Protein AF-A0A958T5I8-F1 (afdb_monomer)

Nearest PDB structures (foldseek):
  1izj-assembly1_A  TM=7.918E-01  e=4.107E-03  Thermoactinomyces vulgaris
  1izk-assembly1_A  TM=7.594E-01  e=2.089E-03  Thermoactinomyces vulgaris
  1uh3-assembly1_A  TM=7.529E-01  e=2.474E-03  Thermoactinomyces vulgaris
  5z0t-assembly2_B  TM=7.557E-01  e=2.769E-03  Thermoactinomyces vulgaris
  6sao-assembly1_A  TM=6.340E-01  e=1.418E-02  Thamnidium elegans

pLDDT: mean 95.4, 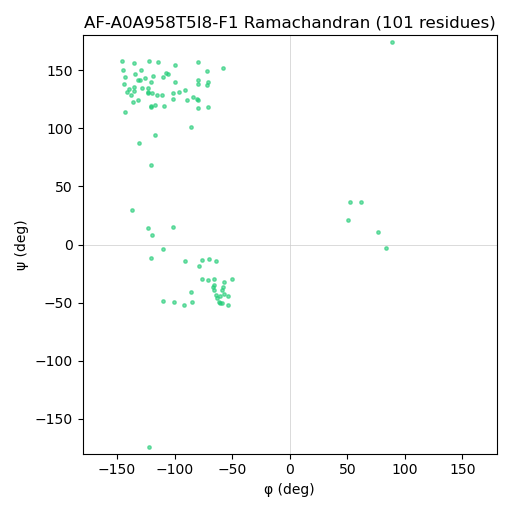std 3.74, range [71.94, 98.5]

Sequence (103 aa):
ILDYWQKLGSFRKKHPAVGAGVHQMILNEPYVFSRSYKTENYSDTVVIGLPNQTGIEIKLDVSDIFGKEALLHDAFSNSDYEVKEGRVTIITNHSIFLLERIN

Secondary structure (DSSP, 8-state):
-HHHHHHHHHHHHH-HHHHHSEEEEEETTTEEEEEEEE-SS-EEEEEEEE--SSSEEEEEE-HHHH-TT-EEEETTTTEEEE-BTTEEEEEESSS-EEEEE--

Foldseek 3Di:
DVLQVVLVVVLCVVAVQVPPFDWDWFDVAQTKIKGWDDDPPDIFIKIKTQNQAAFDKDKGQCCVGARQFWWKAFSRVRDIWTRHRRMTIDHGRDRMTIIGTDD

Solvent-accessible surface area (backbone atoms only — not comparable to full-atom values): 5741 Å² total; per-residue (Å²): 112,68,66,60,53,50,43,55,50,51,50,50,71,74,32,60,12,75,80,76,24,53,80,43,82,75,40,80,83,55,35,25,31,38,23,41,29,76,59,98,90,46,75,38,62,38,39,41,34,49,54,73,48,65,70,50,80,46,79,43,85,37,37,95,77,63,35,41,72,32,44,33,34,23,68,66,80,74,47,76,42,64,26,56,90,14,31,36,75,46,72,40,81,42,54,53,45,40,36,36,72,61,130

Structure (mmCIF, N/CA/C/O backbone):
data_AF-A0A958T5I8-F1
#
_entry.id   AF-A0A958T5I8-F1
#
loop_
_atom_site.group_PDB
_atom_site.id
_atom_site.type_symbol
_atom_site.label_atom_id
_atom_site.label_alt_id
_atom_site.label_comp_id
_atom_site.label_asym_id
_atom_site.label_entity_id
_atom_site.label_seq_id
_atom_site.pdbx_PDB_ins_code
_atom_site.Cartn_x
_atom_site.Cartn_y
_atom_site.Cartn_z
_atom_site.occupancy
_atom_site.B_iso_or_equiv
_atom_site.auth_seq_id
_atom_site.auth_comp_id
_atom_site.auth_asym_id
_atom_site.auth_atom_id
_atom_site.pdbx_PDB_model_num
ATOM 1 N N . ILE A 1 1 ? 9.655 -18.896 -3.892 1.00 86.19 1 ILE A N 1
ATOM 2 C CA . ILE A 1 1 ? 8.225 -19.302 -3.839 1.00 86.19 1 ILE A CA 1
ATOM 3 C C . ILE A 1 1 ? 7.685 -19.257 -2.409 1.00 86.19 1 ILE A C 1
ATOM 5 O O . ILE A 1 1 ? 6.725 -18.537 -2.197 1.00 86.19 1 ILE A O 1
ATOM 9 N N . LEU A 1 2 ? 8.278 -19.952 -1.425 1.00 95.12 2 LEU A N 1
ATOM 10 C CA . LEU A 1 2 ? 7.778 -19.926 -0.036 1.00 95.12 2 LEU A CA 1
ATOM 11 C C . LEU A 1 2 ? 7.746 -18.511 0.577 1.00 95.12 2 LEU A C 1
ATOM 13 O O . LEU A 1 2 ? 6.698 -18.095 1.057 1.00 95.12 2 LEU A O 1
ATOM 17 N N . ASP A 1 3 ? 8.855 -17.771 0.486 1.00 93.94 3 ASP A N 1
ATOM 18 C CA . ASP A 1 3 ? 8.969 -16.389 0.990 1.00 93.94 3 ASP A CA 1
ATOM 19 C C . ASP A 1 3 ? 7.859 -15.471 0.446 1.00 93.94 3 ASP A C 1
ATOM 21 O O . ASP A 1 3 ? 7.178 -14.779 1.197 1.00 93.94 3 ASP A O 1
ATOM 25 N N . TYR A 1 4 ? 7.591 -15.568 -0.859 1.00 95.12 4 TYR A N 1
ATOM 26 C CA . TYR A 1 4 ? 6.529 -14.819 -1.530 1.00 95.12 4 TYR A CA 1
ATOM 27 C C . TYR A 1 4 ? 5.168 -15.020 -0.844 1.00 95.12 4 TYR A C 1
ATOM 29 O O . TYR A 1 4 ? 4.497 -14.059 -0.469 1.00 95.12 4 TYR A O 1
ATOM 37 N N . TRP A 1 5 ? 4.772 -16.277 -0.626 1.00 95.94 5 TRP A N 1
ATOM 38 C CA . TRP A 1 5 ? 3.495 -16.600 0.012 1.00 95.94 5 TRP A CA 1
ATOM 39 C C . TRP A 1 5 ? 3.471 -16.265 1.505 1.00 95.94 5 TRP A C 1
ATOM 41 O O . TRP A 1 5 ? 2.418 -15.901 2.027 1.00 95.94 5 TRP A O 1
ATOM 51 N N . GLN A 1 6 ? 4.613 -16.340 2.192 1.00 97.12 6 GLN A N 1
ATOM 52 C CA . GLN A 1 6 ? 4.727 -15.932 3.593 1.00 97.12 6 GLN A CA 1
ATOM 53 C C . GLN A 1 6 ? 4.515 -14.426 3.772 1.00 97.12 6 GLN A C 1
ATOM 55 O O . GLN A 1 6 ? 3.815 -14.031 4.709 1.00 97.12 6 GLN A O 1
ATOM 60 N N . LYS A 1 7 ? 5.031 -13.594 2.859 1.00 97.00 7 LYS A N 1
ATOM 61 C CA . LYS A 1 7 ? 4.775 -12.145 2.850 1.00 97.00 7 LYS A CA 1
ATOM 62 C C . LYS A 1 7 ? 3.288 -11.842 2.664 1.00 97.00 7 LYS A C 1
ATOM 64 O O . LYS A 1 7 ? 2.699 -11.145 3.488 1.00 97.00 7 LYS A O 1
ATOM 69 N N . LEU A 1 8 ? 2.648 -12.453 1.661 1.00 97.12 8 LEU A N 1
ATOM 70 C CA . LEU A 1 8 ? 1.206 -12.286 1.418 1.00 97.12 8 LEU A CA 1
ATOM 71 C C . LEU A 1 8 ? 0.350 -12.757 2.600 1.00 97.12 8 LEU A C 1
ATOM 73 O O . LEU A 1 8 ? -0.600 -12.081 2.998 1.00 97.12 8 LEU A O 1
ATOM 77 N N . GLY A 1 9 ? 0.684 -13.915 3.173 1.00 97.31 9 GLY A N 1
ATOM 78 C CA . GLY A 1 9 ? -0.019 -14.470 4.326 1.00 97.31 9 GLY A CA 1
ATOM 79 C C . GLY A 1 9 ? 0.106 -13.588 5.567 1.00 97.31 9 GLY A C 1
ATOM 80 O O . GLY A 1 9 ? -0.893 -13.344 6.243 1.00 97.31 9 GLY A O 1
ATOM 81 N N . SER A 1 10 ? 1.309 -13.072 5.834 1.00 97.56 10 SER A N 1
ATOM 82 C CA . SER A 1 10 ? 1.573 -12.153 6.948 1.00 97.56 10 SER A CA 1
ATOM 83 C C . SER A 1 10 ? 0.801 -10.846 6.793 1.00 97.56 10 SER A C 1
ATOM 85 O O . SER A 1 10 ? 0.122 -10.430 7.732 1.00 97.56 10 SER A O 1
ATOM 87 N N . PHE A 1 11 ? 0.815 -10.256 5.594 1.00 98.19 11 PHE A N 1
ATOM 88 C CA . PHE A 1 11 ? 0.057 -9.042 5.295 1.00 98.19 11 PHE A CA 1
ATOM 89 C C . PHE A 1 11 ? -1.451 -9.259 5.483 1.00 98.19 11 PHE A C 1
ATOM 91 O O . PHE A 1 11 ? -2.100 -8.551 6.249 1.00 98.19 11 PHE A O 1
ATOM 98 N N . ARG A 1 12 ? -2.018 -10.319 4.891 1.00 97.56 12 ARG A N 1
ATOM 99 C CA . ARG A 1 12 ? -3.441 -10.660 5.063 1.00 97.56 12 ARG A CA 1
ATOM 100 C C . ARG A 1 12 ? -3.822 -10.886 6.530 1.00 97.56 12 ARG A C 1
ATOM 102 O O . ARG A 1 12 ? -4.931 -10.544 6.925 1.00 97.56 12 ARG A O 1
ATOM 109 N N . LYS A 1 13 ? -2.939 -11.488 7.334 1.00 97.50 13 LYS A N 1
ATOM 110 C CA . LYS A 1 13 ? -3.184 -11.712 8.768 1.00 97.50 13 LYS A CA 1
ATOM 111 C C . LYS A 1 13 ? -3.242 -10.393 9.549 1.00 97.50 13 LYS A C 1
ATOM 113 O O . LYS A 1 13 ? -4.025 -10.301 10.489 1.00 97.50 13 LYS A O 1
ATOM 118 N N . LYS A 1 14 ? -2.419 -9.407 9.178 1.00 97.00 14 LYS A N 1
ATOM 119 C CA . LYS A 1 14 ? -2.367 -8.080 9.811 1.00 97.00 14 LYS A CA 1
ATOM 120 C C . LYS A 1 14 ? -3.540 -7.181 9.398 1.00 97.00 14 LYS A C 1
ATOM 122 O O . LYS A 1 14 ? -3.970 -6.371 10.212 1.00 97.00 14 LYS A O 1
ATOM 127 N N . HIS A 1 15 ? -4.072 -7.374 8.188 1.00 97.81 15 HIS A N 1
ATOM 128 C CA . HIS A 1 15 ? -5.085 -6.501 7.586 1.00 97.81 15 HIS A CA 1
ATOM 129 C C . HIS A 1 15 ? -6.423 -7.205 7.312 1.00 97.81 15 HIS A C 1
ATOM 131 O O . HIS A 1 15 ? -6.619 -7.783 6.231 1.00 97.81 15 HIS A O 1
ATOM 137 N N . PRO A 1 16 ? -7.396 -7.131 8.241 1.00 96.94 16 PRO A N 1
ATOM 138 C CA . PRO A 1 16 ? -8.777 -7.547 8.010 1.00 96.94 16 PRO A CA 1
ATOM 139 C C . PRO A 1 16 ? -9.403 -6.967 6.736 1.00 96.94 16 PRO A C 1
ATOM 141 O O . PRO A 1 16 ? -10.231 -7.644 6.119 1.00 96.94 16 PRO A O 1
ATOM 144 N N . ALA A 1 17 ? -8.988 -5.774 6.287 1.00 97.81 17 ALA A N 1
ATOM 145 C CA . ALA A 1 17 ? -9.482 -5.155 5.059 1.00 97.81 17 ALA A CA 1
ATOM 146 C C . ALA A 1 17 ? -9.288 -6.035 3.818 1.00 97.81 17 ALA A C 1
ATOM 148 O O . ALA A 1 17 ? -10.140 -6.059 2.930 1.00 97.81 17 ALA A O 1
ATOM 149 N N . VAL A 1 18 ? -8.230 -6.846 3.776 1.00 97.50 18 VAL A N 1
ATOM 150 C CA . VAL A 1 18 ? -7.974 -7.765 2.656 1.00 97.50 18 VAL A CA 1
ATOM 151 C C . VAL A 1 18 ? -9.049 -8.858 2.560 1.00 97.50 18 VAL A C 1
ATOM 153 O O . VAL A 1 18 ? -9.409 -9.283 1.460 1.00 97.50 18 VAL A O 1
ATOM 156 N N . GLY A 1 19 ? -9.578 -9.317 3.696 1.00 94.94 19 GLY A N 1
ATOM 157 C CA . GLY A 1 19 ? -10.595 -10.370 3.754 1.00 94.94 19 GLY A CA 1
ATOM 158 C C . GLY A 1 19 ? -12.025 -9.835 3.741 1.00 94.94 19 GLY A C 1
ATOM 159 O O . GLY A 1 19 ? -12.827 -10.261 2.916 1.00 94.94 19 GLY A O 1
ATOM 160 N N . ALA A 1 20 ? -12.326 -8.900 4.641 1.00 94.94 20 ALA A N 1
ATOM 161 C CA . ALA A 1 20 ? -13.677 -8.409 4.921 1.00 94.94 20 ALA A CA 1
ATOM 162 C C . ALA A 1 20 ? -13.918 -6.961 4.461 1.00 94.94 20 ALA A C 1
ATOM 164 O O . ALA A 1 20 ? -15.026 -6.451 4.598 1.00 94.94 20 ALA A O 1
ATOM 165 N N . GLY A 1 21 ? -12.891 -6.281 3.945 1.00 96.62 21 GLY A N 1
ATOM 166 C CA . GLY A 1 21 ? -12.996 -4.890 3.519 1.00 96.62 21 GLY A CA 1
ATOM 167 C C . GLY A 1 21 ? -13.632 -4.717 2.146 1.00 96.62 21 GLY A C 1
ATOM 168 O O . GLY A 1 21 ? -13.577 -5.608 1.291 1.00 96.62 21 GLY A O 1
ATOM 169 N N . VAL A 1 22 ? -14.177 -3.527 1.922 1.00 97.88 22 VAL A N 1
ATOM 170 C CA . VAL A 1 22 ? -14.740 -3.084 0.647 1.00 97.88 22 VAL A CA 1
ATOM 171 C C . VAL A 1 22 ? -13.610 -2.845 -0.346 1.00 97.88 22 VAL A C 1
ATOM 173 O O . VAL A 1 22 ? -12.565 -2.305 0.009 1.00 97.88 22 VAL A O 1
ATOM 176 N N . HIS A 1 23 ? -13.809 -3.286 -1.585 1.00 98.12 23 HIS A N 1
ATOM 177 C CA . HIS A 1 23 ? -12.880 -3.058 -2.684 1.00 98.12 23 HIS A CA 1
ATOM 178 C C . HIS A 1 23 ? -13.227 -1.777 -3.434 1.00 98.12 23 HIS A C 1
ATOM 180 O O . HIS A 1 23 ? -14.378 -1.585 -3.822 1.00 98.12 23 HIS A O 1
ATOM 186 N N . GLN A 1 24 ? -12.215 -0.954 -3.701 1.00 97.69 24 GLN A N 1
ATOM 187 C CA . GLN A 1 24 ? -12.341 0.213 -4.562 1.00 97.69 24 GLN A CA 1
ATOM 188 C C . GLN A 1 24 ? -11.142 0.293 -5.505 1.00 97.69 24 GLN A C 1
ATOM 190 O O . GLN A 1 24 ? -9.992 0.344 -5.077 1.00 97.69 24 GLN A O 1
ATOM 195 N N . MET A 1 25 ? -11.416 0.309 -6.806 1.00 97.50 25 MET A N 1
ATOM 196 C CA . MET A 1 25 ? -10.386 0.476 -7.828 1.00 97.50 25 MET A CA 1
ATOM 197 C C . MET A 1 25 ? -9.851 1.914 -7.823 1.00 97.50 25 MET A C 1
ATOM 199 O O . MET A 1 25 ? -10.629 2.857 -7.685 1.00 97.50 25 MET A O 1
ATOM 203 N N . ILE A 1 26 ? -8.536 2.065 -7.998 1.00 96.69 26 ILE A N 1
ATOM 204 C CA . ILE A 1 26 ? -7.842 3.356 -8.125 1.00 96.69 26 ILE A CA 1
ATOM 205 C C . ILE A 1 26 ? -7.336 3.532 -9.562 1.00 96.69 26 ILE A C 1
ATOM 207 O O . ILE A 1 26 ? -7.596 4.558 -10.180 1.00 96.69 26 ILE A O 1
ATOM 211 N N . LEU A 1 27 ? -6.659 2.515 -10.110 1.00 95.75 27 LEU A N 1
ATOM 212 C CA . LEU A 1 27 ? -6.168 2.475 -11.492 1.00 95.75 27 LEU A CA 1
ATOM 213 C C . LEU A 1 27 ? -6.481 1.121 -12.138 1.00 95.75 27 LEU A C 1
ATOM 215 O O . LEU A 1 27 ? -6.457 0.090 -11.461 1.00 95.75 27 LEU A O 1
ATOM 219 N N . ASN A 1 28 ? -6.741 1.118 -13.449 1.00 94.94 28 ASN A N 1
ATOM 220 C CA . ASN A 1 28 ? -6.930 -0.116 -14.217 1.00 94.94 28 ASN A CA 1
ATOM 221 C C . ASN A 1 28 ? -5.597 -0.715 -14.708 1.00 94.94 28 ASN A C 1
ATOM 223 O O . ASN A 1 28 ? -5.421 -1.927 -14.633 1.00 94.94 28 ASN A O 1
ATOM 227 N N . GLU A 1 29 ? -4.663 0.122 -15.165 1.00 91.88 29 GLU A N 1
ATOM 228 C CA . GLU A 1 29 ? -3.383 -0.254 -15.763 1.00 91.88 29 GLU A CA 1
ATOM 229 C C . GLU A 1 29 ? -2.279 0.735 -15.335 1.00 91.88 29 GLU A C 1
ATOM 231 O O . GLU A 1 29 ? -2.324 1.910 -15.707 1.00 91.88 29 GLU A O 1
ATOM 236 N N . PRO A 1 30 ? -1.275 0.283 -14.559 1.00 93.38 30 PRO A N 1
ATOM 237 C CA . PRO A 1 30 ? -1.259 -0.989 -13.832 1.00 93.38 30 PRO A CA 1
ATOM 238 C C . PRO A 1 30 ? -2.442 -1.097 -12.856 1.00 93.38 30 PRO A C 1
ATOM 240 O O . PRO A 1 30 ? -2.941 -0.089 -12.360 1.00 93.38 30 PRO A O 1
ATOM 243 N N . TYR A 1 31 ? -2.894 -2.320 -12.567 1.00 96.56 31 TYR A N 1
ATOM 244 C CA . TYR A 1 31 ? -4.064 -2.513 -11.711 1.00 96.56 31 TYR A CA 1
ATOM 245 C C . TYR A 1 31 ? -3.736 -2.169 -10.259 1.00 96.56 31 TYR A C 1
ATOM 247 O O . TYR A 1 31 ? -2.884 -2.814 -9.645 1.00 96.56 31 TYR A O 1
ATOM 255 N N . VAL A 1 32 ? -4.418 -1.165 -9.706 1.00 97.94 32 VAL A N 1
ATOM 256 C CA . VAL A 1 32 ? -4.236 -0.704 -8.325 1.00 97.94 32 VAL A CA 1
ATOM 257 C C . VAL A 1 32 ? -5.593 -0.474 -7.679 1.00 97.94 32 VAL A C 1
ATOM 259 O O . VAL A 1 32 ? -6.483 0.138 -8.271 1.00 97.94 32 VAL A O 1
ATOM 262 N N . PHE A 1 33 ? -5.756 -0.941 -6.447 1.00 98.12 33 PHE A N 1
ATOM 263 C CA . PHE A 1 33 ? -6.997 -0.809 -5.694 1.00 98.12 33 PHE A CA 1
ATOM 264 C C . PHE A 1 33 ? -6.734 -0.628 -4.203 1.00 98.12 33 PHE A C 1
ATOM 266 O O . PHE A 1 33 ? -5.696 -1.039 -3.684 1.00 98.12 33 PHE A O 1
ATOM 273 N N . SER A 1 34 ? -7.703 -0.054 -3.500 1.00 98.38 34 SER A N 1
ATOM 274 C CA . SER A 1 34 ? -7.736 -0.040 -2.046 1.00 98.38 34 SER A CA 1
ATOM 275 C C . SER A 1 34 ? -8.669 -1.113 -1.498 1.00 98.38 34 SER A C 1
ATOM 277 O O . SER A 1 34 ? -9.620 -1.572 -2.147 1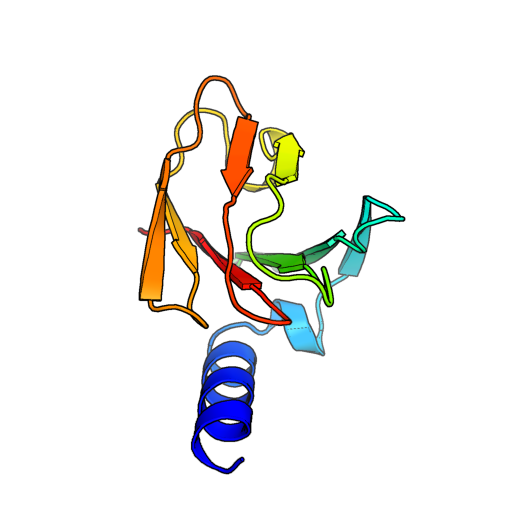.00 98.38 34 SER A O 1
ATOM 279 N N . ARG A 1 35 ? -8.377 -1.523 -0.266 1.00 98.19 35 ARG A N 1
ATOM 280 C CA . ARG A 1 35 ? -9.316 -2.243 0.586 1.00 98.19 35 ARG A CA 1
ATOM 281 C C . ARG A 1 35 ? -9.478 -1.471 1.878 1.00 98.19 35 ARG A C 1
ATOM 283 O O . ARG A 1 35 ? -8.476 -1.129 2.499 1.00 98.19 35 ARG A O 1
ATOM 290 N N . SER A 1 36 ? -10.718 -1.232 2.287 1.00 97.75 36 SER A N 1
ATOM 291 C CA . SER A 1 36 ? -11.028 -0.553 3.545 1.00 97.75 36 SER A CA 1
ATOM 292 C C . SER A 1 36 ? -12.020 -1.361 4.371 1.00 97.75 36 SER A C 1
ATOM 294 O O . SER A 1 36 ? -13.015 -1.880 3.865 1.00 97.75 36 SER A O 1
ATOM 296 N N . TYR A 1 37 ? -11.743 -1.496 5.660 1.00 97.56 37 TYR A N 1
ATOM 297 C CA . TYR A 1 37 ? -12.627 -2.131 6.625 1.00 97.56 37 TYR A CA 1
ATOM 298 C C . TYR A 1 37 ? -12.751 -1.236 7.847 1.00 97.56 37 TYR A C 1
ATOM 300 O O . TYR A 1 37 ? -11.751 -0.868 8.461 1.00 97.56 37 TYR A O 1
ATOM 308 N N . LYS A 1 38 ? -13.987 -0.879 8.192 1.00 96.19 38 LYS A N 1
ATOM 309 C CA . LYS A 1 38 ? -14.280 0.030 9.293 1.00 96.19 38 LYS A CA 1
ATOM 310 C C . LYS A 1 38 ? -15.424 -0.510 10.137 1.00 96.19 38 LYS A C 1
ATOM 312 O O . LYS A 1 38 ? -16.465 -0.894 9.610 1.00 96.19 38 LYS A O 1
ATOM 317 N N . THR A 1 39 ? -15.221 -0.504 11.445 1.00 94.44 39 THR A N 1
ATOM 318 C CA . THR A 1 39 ? -16.243 -0.719 12.471 1.00 94.44 39 THR A CA 1
ATOM 319 C C . THR A 1 39 ? -16.275 0.504 13.392 1.00 94.44 39 THR A C 1
ATOM 321 O O . THR A 1 39 ? -15.591 1.496 13.137 1.00 94.44 39 THR A O 1
ATOM 324 N N . GLU A 1 40 ? -17.058 0.457 14.469 1.00 94.62 40 GLU A N 1
ATOM 325 C CA . GLU A 1 40 ? -17.135 1.557 15.440 1.00 94.62 40 GLU A CA 1
ATOM 326 C C . GLU A 1 40 ? -15.775 1.889 16.080 1.00 94.62 40 GLU A C 1
ATOM 328 O O . GLU A 1 40 ? -15.448 3.060 16.239 1.00 94.62 40 GLU A O 1
ATOM 333 N N . ASN A 1 41 ? -14.957 0.872 16.382 1.00 94.38 41 ASN A N 1
ATOM 334 C CA . ASN A 1 41 ? -13.700 1.021 17.134 1.00 94.38 41 ASN A CA 1
ATOM 335 C C . ASN A 1 41 ? -12.454 0.583 16.352 1.00 94.38 41 ASN A C 1
ATOM 337 O O . ASN A 1 41 ? -11.370 0.469 16.921 1.00 94.38 41 ASN A O 1
ATOM 341 N N . TYR A 1 42 ? -12.599 0.277 15.064 1.00 93.69 42 TYR A N 1
ATOM 342 C CA . TYR A 1 42 ? -11.507 -0.243 14.252 1.00 93.69 42 TYR A CA 1
ATOM 343 C C . TYR A 1 42 ? -11.580 0.299 12.831 1.00 93.69 42 TYR A C 1
ATOM 345 O O . TYR A 1 42 ? -12.652 0.355 12.231 1.00 93.69 42 TYR A O 1
ATOM 353 N N . SER A 1 43 ? -10.428 0.661 12.279 1.00 94.75 43 SER A N 1
ATOM 354 C CA . SER A 1 43 ? -10.285 1.030 10.878 1.00 94.75 43 SER A CA 1
ATOM 355 C C . SER A 1 43 ? -8.991 0.437 10.351 1.00 94.75 43 SER A C 1
ATOM 357 O O . SER A 1 43 ? -7.948 0.562 10.986 1.00 94.75 43 SER A O 1
ATOM 359 N N . ASP A 1 44 ? -9.071 -0.178 9.183 1.00 96.94 44 ASP A N 1
ATOM 360 C CA . ASP A 1 44 ? -7.941 -0.740 8.458 1.00 96.94 44 ASP A CA 1
ATOM 361 C C . ASP A 1 44 ? -8.101 -0.409 6.981 1.00 96.94 44 ASP A C 1
ATOM 363 O O . ASP A 1 44 ? -9.161 -0.637 6.394 1.00 96.94 44 ASP A O 1
ATOM 367 N N . THR A 1 45 ? -7.052 0.152 6.397 1.00 97.50 45 THR A N 1
ATOM 368 C CA . THR A 1 45 ? -7.043 0.586 5.006 1.00 97.50 45 THR A CA 1
ATOM 369 C C . THR A 1 45 ? -5.690 0.261 4.403 1.00 97.50 45 THR A C 1
ATOM 371 O O . THR A 1 45 ? -4.654 0.600 4.972 1.00 97.50 45 THR A O 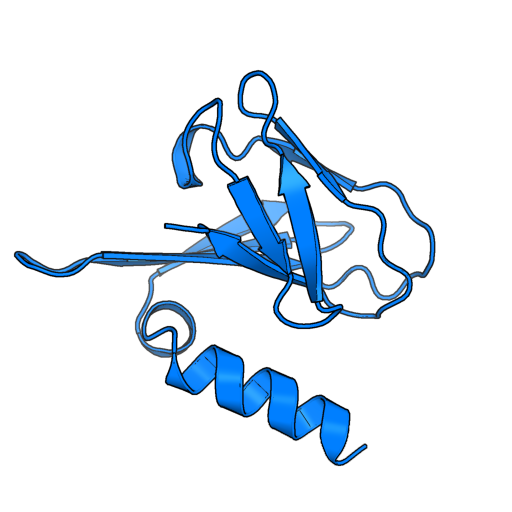1
ATOM 374 N N . VAL A 1 46 ? -5.709 -0.367 3.232 1.00 98.38 46 VAL A N 1
ATOM 375 C CA . VAL A 1 46 ? -4.509 -0.748 2.479 1.00 98.38 46 VAL A CA 1
ATOM 376 C C . VAL A 1 46 ? -4.667 -0.409 1.003 1.00 98.38 46 VAL A C 1
ATOM 378 O O . VAL A 1 46 ? -5.790 -0.356 0.493 1.00 98.38 46 VAL A O 1
ATOM 381 N N . VAL A 1 47 ? -3.544 -0.233 0.305 1.00 98.50 47 VAL A N 1
ATOM 382 C CA . VAL A 1 47 ? -3.498 -0.113 -1.161 1.00 98.50 47 VAL A CA 1
ATOM 383 C C . VAL A 1 47 ? -2.637 -1.235 -1.728 1.00 98.50 47 VAL A C 1
ATOM 385 O O . VAL A 1 47 ? -1.526 -1.476 -1.267 1.00 98.50 47 VAL A O 1
ATOM 388 N N . ILE A 1 48 ? -3.159 -1.932 -2.733 1.00 98.38 48 ILE A N 1
ATOM 389 C CA . ILE A 1 48 ? -2.507 -3.070 -3.379 1.00 98.38 48 ILE A CA 1
ATOM 390 C C . ILE A 1 48 ? -2.397 -2.767 -4.866 1.00 98.38 48 ILE A C 1
ATOM 392 O O . ILE A 1 48 ? -3.386 -2.390 -5.498 1.00 98.38 48 ILE A O 1
ATOM 396 N N . GLY A 1 49 ? -1.210 -2.967 -5.431 1.00 97.69 49 GLY A N 1
ATOM 397 C CA . GLY A 1 49 ? -0.997 -2.856 -6.869 1.00 97.69 49 GLY A CA 1
ATOM 398 C C . GLY A 1 49 ? -0.373 -4.101 -7.463 1.00 97.69 49 GLY A C 1
ATOM 399 O O . GLY A 1 49 ? 0.483 -4.727 -6.846 1.00 97.69 49 GLY A O 1
ATOM 400 N N . LEU A 1 50 ? -0.802 -4.432 -8.677 1.00 96.69 50 LEU A N 1
ATOM 401 C CA . LEU A 1 50 ? -0.363 -5.577 -9.470 1.00 96.69 50 LEU A CA 1
ATOM 402 C C . LEU A 1 50 ? 0.234 -5.083 -10.798 1.00 96.69 50 LEU A C 1
ATOM 404 O O . LEU A 1 50 ? -0.376 -5.265 -11.854 1.00 96.69 50 LEU A O 1
ATOM 408 N N . PRO A 1 51 ? 1.400 -4.413 -10.774 1.00 92.06 51 PRO A N 1
ATOM 409 C CA . PRO A 1 51 ? 1.996 -3.856 -11.982 1.00 92.06 51 PRO A CA 1
ATOM 410 C C . PRO A 1 51 ? 2.443 -4.908 -12.988 1.00 92.06 51 PRO A C 1
ATOM 412 O O . PRO A 1 51 ? 2.451 -4.630 -14.182 1.00 92.06 51 PRO A O 1
ATOM 415 N N . ASN A 1 52 ? 2.833 -6.102 -12.522 1.00 84.50 52 ASN A N 1
ATOM 416 C CA . ASN A 1 52 ? 3.393 -7.171 -13.360 1.00 84.50 52 ASN A CA 1
ATOM 417 C C . ASN A 1 52 ? 4.553 -6.709 -14.273 1.00 84.50 52 ASN A C 1
ATOM 419 O O . ASN A 1 52 ? 4.867 -7.360 -15.268 1.00 84.50 52 ASN A O 1
ATOM 423 N N . GLN A 1 53 ? 5.196 -5.594 -13.920 1.00 85.31 53 GLN A N 1
ATOM 424 C CA . GLN A 1 53 ? 6.296 -4.949 -14.625 1.00 85.31 53 GLN A CA 1
ATOM 425 C C . GLN A 1 53 ? 7.265 -4.383 -13.587 1.00 85.31 53 GLN A C 1
ATOM 427 O O . GLN A 1 53 ? 6.849 -3.920 -12.526 1.00 85.31 53 GLN A O 1
ATOM 432 N N . THR A 1 54 ? 8.558 -4.430 -13.889 1.00 87.06 54 THR A N 1
ATOM 433 C CA . THR A 1 54 ? 9.623 -3.959 -12.998 1.00 87.06 54 THR A CA 1
ATOM 434 C C . THR A 1 54 ? 10.098 -2.574 -13.406 1.00 87.06 54 THR A C 1
ATOM 436 O O . THR A 1 54 ? 10.285 -2.320 -14.595 1.00 87.06 54 THR A O 1
ATOM 439 N N . GLY A 1 55 ? 10.358 -1.707 -12.431 1.00 87.00 55 GLY A N 1
ATOM 440 C CA . GLY A 1 55 ? 10.964 -0.395 -12.657 1.00 87.00 55 GLY A CA 1
ATOM 441 C C . GLY A 1 55 ? 10.012 0.655 -13.231 1.00 87.00 55 GLY A C 1
ATOM 442 O O . GLY A 1 55 ? 10.472 1.722 -13.630 1.00 87.00 55 GLY A O 1
ATOM 443 N N . ILE A 1 56 ? 8.705 0.379 -13.276 1.00 87.06 56 ILE A N 1
ATOM 444 C CA . ILE A 1 56 ? 7.718 1.385 -13.669 1.00 87.06 56 ILE A CA 1
ATOM 445 C C . ILE A 1 56 ? 7.411 2.328 -12.506 1.00 87.06 56 ILE A C 1
ATOM 447 O O . ILE A 1 56 ? 7.322 1.910 -11.350 1.00 87.06 56 ILE A O 1
ATOM 451 N N . GLU A 1 57 ? 7.243 3.604 -12.836 1.00 93.06 57 GLU A N 1
ATOM 452 C CA . GLU A 1 57 ? 6.819 4.643 -11.904 1.00 93.06 57 GLU A CA 1
ATOM 453 C C . GLU A 1 57 ? 5.289 4.725 -11.889 1.00 93.06 57 GLU A C 1
ATOM 455 O O . GLU A 1 57 ? 4.657 4.916 -12.928 1.00 93.06 57 G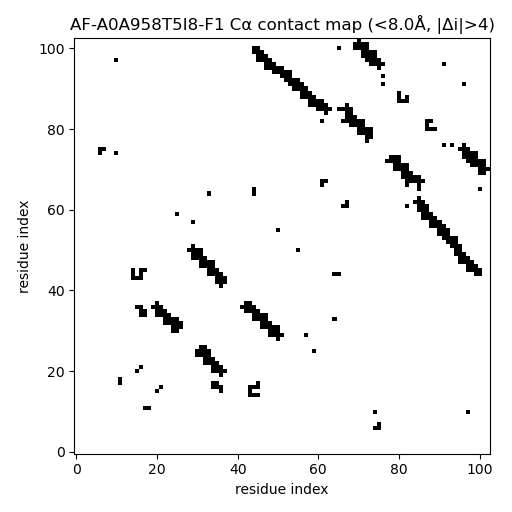LU A O 1
ATOM 460 N N . ILE A 1 58 ? 4.689 4.593 -10.706 1.00 95.44 58 ILE A N 1
ATOM 461 C CA . ILE A 1 58 ? 3.238 4.618 -10.511 1.00 95.44 58 ILE A CA 1
ATOM 462 C C . ILE A 1 58 ? 2.907 5.771 -9.575 1.00 95.44 58 ILE A C 1
ATOM 464 O O . ILE A 1 58 ? 3.337 5.787 -8.422 1.00 95.44 58 ILE A O 1
ATOM 468 N N . LYS A 1 59 ? 2.134 6.739 -10.070 1.00 96.06 59 LYS A N 1
ATOM 469 C CA . LYS A 1 59 ? 1.656 7.880 -9.282 1.00 96.06 59 LYS A CA 1
ATOM 470 C C . LYS A 1 59 ? 0.218 7.642 -8.872 1.00 96.06 59 LYS A C 1
ATOM 472 O O . LYS A 1 59 ? -0.633 7.422 -9.730 1.00 96.06 59 LYS A O 1
ATOM 477 N N . LEU A 1 60 ? -0.046 7.719 -7.576 1.00 96.75 60 LEU A N 1
ATOM 478 C CA . LEU A 1 60 ? -1.377 7.521 -7.013 1.00 96.75 60 LEU A CA 1
ATOM 479 C C . LEU A 1 60 ? -1.781 8.746 -6.208 1.00 96.75 60 LEU A C 1
ATOM 481 O O . LEU A 1 60 ? -0.995 9.238 -5.399 1.00 96.75 60 LEU A O 1
ATOM 485 N N . ASP A 1 61 ? -3.015 9.203 -6.403 1.00 96.12 61 ASP A N 1
ATOM 486 C CA . ASP A 1 61 ? -3.682 10.049 -5.421 1.00 96.12 61 ASP A CA 1
ATOM 487 C C . ASP A 1 61 ? -4.228 9.148 -4.310 1.00 96.12 61 ASP A C 1
ATOM 489 O O . ASP A 1 61 ? -5.033 8.249 -4.553 1.00 96.12 61 ASP A O 1
ATOM 493 N N . VAL A 1 62 ? -3.723 9.353 -3.100 1.00 96.19 62 VAL A N 1
ATOM 494 C CA . VAL A 1 62 ? -4.088 8.602 -1.895 1.00 96.19 62 VAL A CA 1
ATOM 495 C C . VAL A 1 62 ? -4.589 9.533 -0.794 1.00 96.19 62 VAL A C 1
ATOM 497 O O . VAL A 1 62 ? -4.691 9.124 0.364 1.00 96.19 62 VAL A O 1
ATOM 500 N N . SER A 1 63 ? -4.910 10.784 -1.136 1.00 94.94 63 SER A N 1
ATOM 501 C CA . SER A 1 63 ? -5.334 11.810 -0.183 1.00 94.94 63 SER A CA 1
ATOM 502 C C . SER A 1 63 ? -6.567 11.390 0.621 1.00 94.94 63 SER A C 1
ATOM 504 O O . SER A 1 63 ? -6.564 11.531 1.843 1.00 94.94 63 SER A O 1
ATOM 506 N N . ASP A 1 64 ? -7.553 10.779 -0.033 1.00 93.31 64 ASP A N 1
ATOM 507 C CA . ASP A 1 64 ? -8.781 10.276 0.600 1.00 93.31 64 ASP A CA 1
ATOM 508 C C . ASP A 1 64 ? -8.581 8.959 1.374 1.00 93.31 64 ASP A C 1
ATOM 510 O O . ASP A 1 64 ? -9.447 8.542 2.143 1.00 93.31 64 ASP A O 1
ATOM 514 N N . ILE A 1 65 ? -7.442 8.288 1.174 1.00 94.81 65 ILE A N 1
ATOM 515 C CA . ILE A 1 65 ? -7.150 6.958 1.726 1.00 94.81 65 ILE A CA 1
ATOM 516 C C . ILE A 1 65 ? -6.260 7.073 2.968 1.00 94.81 65 ILE A C 1
ATOM 518 O O . ILE A 1 65 ? -6.563 6.495 4.012 1.00 94.81 65 ILE A O 1
ATOM 522 N N . PHE A 1 66 ? -5.164 7.827 2.862 1.00 95.00 66 PHE A N 1
ATOM 523 C CA . PHE A 1 66 ? -4.145 7.953 3.905 1.00 95.00 66 PHE A CA 1
ATOM 524 C C . PHE A 1 66 ? -3.949 9.394 4.399 1.00 95.00 66 PHE A C 1
ATOM 526 O O . PHE A 1 66 ? -3.340 9.601 5.449 1.00 95.00 66 PHE A O 1
ATOM 533 N N . GLY A 1 67 ? -4.503 10.398 3.721 1.00 93.69 67 GLY A N 1
ATOM 534 C CA . GLY A 1 67 ? -4.242 11.807 4.014 1.00 93.69 67 GLY A CA 1
ATOM 535 C C . GLY A 1 67 ? -3.031 12.353 3.255 1.00 93.69 67 GLY A C 1
ATOM 536 O O . GLY A 1 67 ? -2.334 11.631 2.548 1.00 93.69 67 GLY A O 1
ATOM 537 N N . LYS A 1 68 ? -2.797 13.664 3.374 1.00 95.19 68 LYS A N 1
ATOM 538 C CA . LYS A 1 68 ? -1.891 14.399 2.473 1.00 95.19 68 LYS A CA 1
ATOM 539 C C . LYS A 1 68 ? -0.394 14.248 2.751 1.00 95.19 68 LYS A C 1
ATOM 541 O O . LYS A 1 68 ? 0.385 14.542 1.851 1.00 95.19 68 LYS A O 1
ATOM 546 N N . GLU A 1 69 ? -0.030 13.804 3.950 1.00 95.44 69 GLU A N 1
ATOM 547 C CA . GLU A 1 69 ? 1.352 13.759 4.463 1.00 95.44 69 GLU A CA 1
ATOM 548 C C . GLU A 1 69 ? 1.638 12.432 5.192 1.00 95.44 69 GLU A C 1
ATOM 550 O O . GLU A 1 69 ? 2.371 12.373 6.175 1.00 95.44 69 GLU A O 1
ATOM 555 N N . ALA A 1 70 ? 0.973 11.350 4.783 1.00 96.00 70 ALA A N 1
ATOM 556 C CA . ALA A 1 70 ? 1.178 10.047 5.403 1.00 96.00 70 ALA A CA 1
ATOM 557 C C . ALA A 1 70 ? 2.537 9.438 5.030 1.00 96.00 70 ALA A C 1
ATOM 559 O O . ALA A 1 70 ? 3.026 9.605 3.914 1.00 96.00 70 ALA A O 1
ATOM 560 N N . LEU A 1 71 ? 3.089 8.649 5.950 1.00 97.50 71 LEU A N 1
ATOM 561 C CA . LEU A 1 71 ? 4.165 7.709 5.664 1.00 97.50 71 LEU A CA 1
ATOM 562 C C . LEU A 1 71 ? 3.555 6.330 5.424 1.00 97.50 71 LEU A C 1
ATOM 564 O O . LEU A 1 71 ? 2.700 5.879 6.191 1.00 97.50 71 LEU A O 1
ATOM 568 N N . LEU A 1 72 ? 3.968 5.682 4.343 1.00 97.94 72 LEU A N 1
ATOM 569 C CA . LEU A 1 72 ? 3.476 4.381 3.915 1.00 97.94 72 LEU A CA 1
ATOM 570 C C . LEU A 1 72 ? 4.624 3.381 3.893 1.00 97.94 72 LEU A C 1
ATO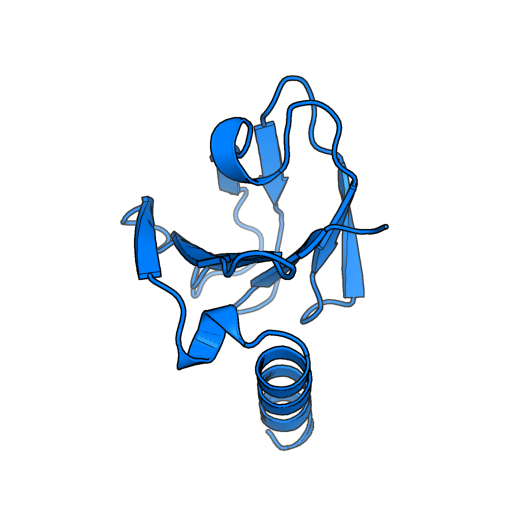M 572 O O . LEU A 1 72 ? 5.737 3.728 3.516 1.00 97.94 72 LEU A O 1
ATOM 576 N N . HIS A 1 73 ? 4.325 2.139 4.238 1.00 98.06 73 HIS A N 1
ATOM 577 C CA . HIS A 1 73 ? 5.245 1.018 4.166 1.00 98.06 73 HIS A CA 1
ATOM 578 C C . HIS A 1 73 ? 4.737 0.013 3.134 1.00 98.06 73 HIS A C 1
ATOM 580 O O . HIS A 1 73 ? 3.579 -0.401 3.190 1.00 98.06 73 HIS A O 1
ATOM 586 N N . ASP A 1 74 ? 5.591 -0.391 2.196 1.00 97.88 74 ASP A N 1
ATOM 587 C CA . ASP A 1 74 ? 5.345 -1.546 1.338 1.00 97.88 74 ASP A CA 1
ATOM 588 C C . ASP A 1 74 ? 5.823 -2.817 2.038 1.00 97.88 74 ASP A C 1
ATOM 590 O O . ASP A 1 74 ? 7.006 -3.160 2.000 1.00 97.88 74 ASP A O 1
ATOM 594 N N . ALA A 1 75 ? 4.881 -3.565 2.606 1.00 97.75 75 ALA A N 1
ATOM 595 C CA . ALA A 1 75 ? 5.161 -4.808 3.319 1.00 97.75 75 ALA A CA 1
ATOM 596 C C . ALA A 1 75 ? 5.751 -5.917 2.424 1.00 97.75 75 ALA A C 1
ATOM 598 O O . ALA A 1 75 ? 6.240 -6.931 2.929 1.00 97.75 75 ALA A O 1
ATOM 599 N N . PHE A 1 76 ? 5.694 -5.774 1.094 1.00 96.81 76 PHE A N 1
ATOM 600 C CA . PHE A 1 76 ? 6.257 -6.759 0.176 1.00 96.81 76 PHE A CA 1
ATOM 601 C C . PHE A 1 76 ? 7.757 -6.538 -0.077 1.00 96.81 76 PHE A C 1
ATOM 603 O O . PHE A 1 76 ? 8.550 -7.489 0.014 1.00 96.81 76 PHE A O 1
ATOM 610 N N . SER A 1 77 ? 8.148 -5.299 -0.394 1.00 95.44 77 SER A N 1
ATOM 611 C CA . SER A 1 77 ? 9.545 -4.915 -0.656 1.00 95.44 77 SER A CA 1
ATOM 612 C C . SER A 1 77 ? 10.305 -4.442 0.584 1.00 95.44 77 SER A C 1
ATOM 614 O O . SER A 1 77 ? 11.532 -4.400 0.551 1.00 95.44 77 SER A O 1
ATOM 616 N N . ASN A 1 78 ? 9.593 -4.141 1.674 1.00 95.50 78 ASN A N 1
ATOM 617 C CA . ASN A 1 78 ? 10.115 -3.505 2.882 1.00 95.50 78 ASN A CA 1
ATOM 618 C C . ASN A 1 78 ? 10.686 -2.094 2.617 1.00 95.50 78 ASN A C 1
ATOM 620 O O . ASN A 1 78 ? 11.699 -1.709 3.201 1.00 95.50 78 ASN A O 1
ATOM 624 N N . SER A 1 79 ? 10.048 -1.348 1.710 1.00 95.88 79 SER A N 1
ATOM 625 C CA . SER A 1 79 ? 10.397 0.038 1.370 1.00 95.88 79 SER A CA 1
ATOM 626 C C . SER A 1 79 ? 9.360 1.006 1.925 1.00 95.88 79 SER A C 1
ATOM 628 O O . SER A 1 79 ? 8.173 0.683 1.942 1.00 95.88 79 SER A O 1
ATOM 630 N N . ASP A 1 80 ? 9.790 2.210 2.291 1.00 97.50 80 ASP A N 1
ATOM 631 C CA . ASP A 1 80 ? 8.898 3.262 2.776 1.00 97.50 80 ASP A CA 1
ATOM 632 C C . ASP A 1 80 ? 8.698 4.353 1.719 1.00 97.50 80 ASP A C 1
ATOM 634 O O . ASP A 1 80 ? 9.603 4.678 0.946 1.00 97.50 80 ASP A O 1
ATOM 638 N N . TYR A 1 81 ? 7.502 4.935 1.707 1.00 97.38 81 TYR A N 1
ATOM 639 C CA . TYR A 1 81 ? 7.095 5.988 0.789 1.00 97.38 81 TYR A CA 1
ATOM 640 C C . TYR A 1 81 ? 6.443 7.137 1.552 1.00 97.38 81 TYR A C 1
ATOM 642 O O . TYR A 1 81 ? 5.657 6.936 2.475 1.00 97.38 81 TYR A O 1
ATOM 650 N N . GLU A 1 82 ? 6.733 8.359 1.124 1.00 97.44 82 GLU A N 1
ATOM 651 C CA . GLU A 1 82 ? 6.130 9.570 1.671 1.00 97.44 82 GLU A CA 1
ATOM 652 C C . GLU A 1 82 ? 5.030 10.065 0.730 1.00 97.44 82 GLU A C 1
ATOM 654 O O . GLU A 1 82 ? 5.244 10.207 -0.479 1.00 97.44 82 GLU A O 1
ATOM 659 N N . VAL A 1 83 ? 3.851 10.344 1.284 1.00 97.56 83 VAL A N 1
ATOM 660 C CA . VAL A 1 83 ? 2.791 11.045 0.563 1.00 97.56 83 VAL A CA 1
ATOM 661 C C . VAL A 1 83 ? 3.102 12.539 0.582 1.00 97.56 83 VAL A C 1
ATOM 663 O O . VAL A 1 83 ? 3.248 13.131 1.647 1.00 97.56 83 VAL A O 1
ATOM 666 N N . LYS A 1 84 ? 3.171 13.156 -0.599 1.00 97.38 84 LYS A N 1
ATOM 667 C CA . LYS A 1 84 ? 3.385 14.596 -0.779 1.00 97.38 84 LYS A CA 1
ATOM 668 C C . LYS A 1 84 ? 2.178 15.201 -1.461 1.00 97.38 84 LYS A C 1
ATOM 670 O O . LYS A 1 84 ? 1.813 14.796 -2.564 1.00 97.38 84 LYS A O 1
ATOM 675 N N . GLU A 1 85 ? 1.541 16.154 -0.786 1.00 94.88 85 GLU A N 1
ATOM 676 C CA . GLU A 1 85 ? 0.324 16.816 -1.268 1.00 94.88 85 GLU A CA 1
ATOM 677 C C . GLU A 1 85 ? -0.781 15.818 -1.666 1.00 94.88 85 GLU A C 1
ATOM 679 O O . GLU A 1 85 ? -1.509 16.019 -2.637 1.00 94.88 85 GLU A O 1
ATOM 684 N N . GLY A 1 86 ? -0.902 14.710 -0.926 1.00 95.81 86 GLY A N 1
ATOM 685 C CA . GLY A 1 86 ? -1.884 13.661 -1.220 1.00 95.81 86 GLY A CA 1
ATOM 686 C C . GLY A 1 86 ? -1.467 12.636 -2.268 1.00 95.81 86 GLY A C 1
ATOM 687 O O . GLY A 1 86 ? -2.202 11.676 -2.480 1.00 95.81 86 GLY A O 1
ATOM 688 N N . ARG A 1 87 ? -0.295 12.782 -2.893 1.00 97.06 87 ARG A N 1
ATOM 689 C CA . ARG A 1 87 ? 0.196 11.836 -3.899 1.00 97.06 87 ARG A CA 1
ATOM 690 C C . ARG A 1 87 ? 1.386 11.033 -3.412 1.00 97.06 87 ARG A C 1
ATOM 692 O O . ARG A 1 87 ? 2.260 11.556 -2.730 1.00 97.06 87 ARG A O 1
ATOM 699 N N . VAL A 1 88 ? 1.446 9.776 -3.829 1.00 97.56 88 VAL A N 1
ATOM 700 C CA . VAL A 1 88 ? 2.606 8.904 -3.634 1.00 97.56 88 VAL A CA 1
ATOM 701 C C . VAL A 1 88 ? 3.138 8.439 -4.985 1.00 97.56 88 VAL A C 1
ATOM 703 O O . VAL A 1 88 ? 2.363 8.136 -5.896 1.00 97.56 88 VAL A O 1
ATOM 706 N N . THR A 1 89 ? 4.462 8.390 -5.108 1.00 97.44 89 THR A N 1
ATOM 707 C CA . THR A 1 89 ? 5.157 7.830 -6.271 1.00 97.44 89 THR A CA 1
ATOM 708 C C . THR A 1 89 ? 5.817 6.525 -5.861 1.00 97.44 89 THR A C 1
ATOM 710 O O . THR A 1 89 ? 6.676 6.512 -4.982 1.00 97.44 89 THR A O 1
ATOM 713 N N . ILE A 1 90 ? 5.421 5.435 -6.508 1.00 96.38 90 ILE A N 1
ATOM 714 C CA . ILE A 1 90 ? 5.900 4.086 -6.220 1.00 96.38 90 ILE A CA 1
ATOM 715 C C . ILE A 1 90 ? 6.757 3.629 -7.391 1.00 96.38 90 ILE A C 1
ATOM 717 O O . ILE A 1 90 ? 6.325 3.675 -8.541 1.00 96.38 90 ILE A O 1
ATOM 721 N N . ILE A 1 91 ? 7.959 3.155 -7.082 1.00 94.25 91 ILE A N 1
ATOM 722 C CA . ILE A 1 91 ? 8.834 2.454 -8.019 1.00 94.25 91 ILE A CA 1
ATOM 723 C C . ILE A 1 91 ? 9.078 1.082 -7.406 1.00 94.25 91 ILE A C 1
ATOM 725 O O . ILE A 1 91 ? 9.591 0.989 -6.290 1.00 94.25 91 ILE A O 1
ATOM 729 N N . THR A 1 92 ? 8.673 0.023 -8.106 1.00 90.31 92 THR A N 1
ATOM 730 C CA . THR A 1 92 ? 8.816 -1.354 -7.622 1.00 90.31 92 THR A CA 1
ATOM 73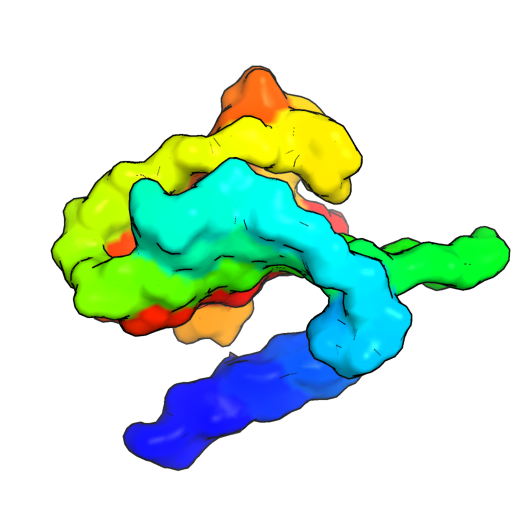1 C C . THR A 1 92 ? 9.452 -2.250 -8.675 1.00 90.31 92 THR A C 1
ATOM 733 O O . THR A 1 92 ? 9.180 -2.142 -9.870 1.00 90.31 92 THR A O 1
ATOM 736 N N . ASN A 1 93 ? 10.307 -3.161 -8.215 1.00 91.50 93 ASN A N 1
ATOM 737 C CA . ASN A 1 93 ? 10.884 -4.238 -9.022 1.00 91.50 93 ASN A CA 1
ATOM 738 C C . ASN A 1 93 ? 10.178 -5.578 -8.767 1.00 91.50 93 ASN A C 1
ATOM 740 O O . ASN A 1 93 ? 10.698 -6.640 -9.106 1.00 91.50 93 ASN A O 1
ATOM 744 N N . HIS A 1 94 ? 9.002 -5.536 -8.143 1.00 92.38 94 HIS A N 1
ATOM 745 C CA . HIS A 1 94 ? 8.202 -6.702 -7.808 1.00 92.38 94 HIS A CA 1
ATOM 746 C C . HIS A 1 94 ? 6.889 -6.702 -8.591 1.00 92.38 94 HIS A C 1
ATOM 748 O O . HIS A 1 94 ? 6.389 -5.662 -9.009 1.00 92.38 94 HIS A O 1
ATOM 754 N N . SER A 1 95 ? 6.294 -7.884 -8.757 1.00 93.31 95 SER A N 1
ATOM 755 C CA . SER A 1 95 ? 4.988 -8.028 -9.413 1.00 93.31 95 SER A CA 1
ATOM 756 C C . SER A 1 95 ? 3.822 -7.469 -8.591 1.00 93.31 95 SER A C 1
ATOM 758 O O . SER A 1 95 ? 2.723 -7.337 -9.123 1.00 93.31 95 SER A O 1
ATOM 760 N N . ILE A 1 96 ? 4.057 -7.154 -7.314 1.00 95.81 96 ILE A N 1
ATOM 761 C CA . ILE A 1 96 ? 3.076 -6.640 -6.361 1.00 95.81 96 ILE A CA 1
ATOM 762 C C . ILE A 1 96 ? 3.734 -5.644 -5.401 1.00 95.81 96 ILE A C 1
ATOM 764 O O . ILE A 1 96 ? 4.912 -5.786 -5.074 1.00 95.81 96 ILE A O 1
ATOM 768 N N . PHE A 1 97 ? 2.9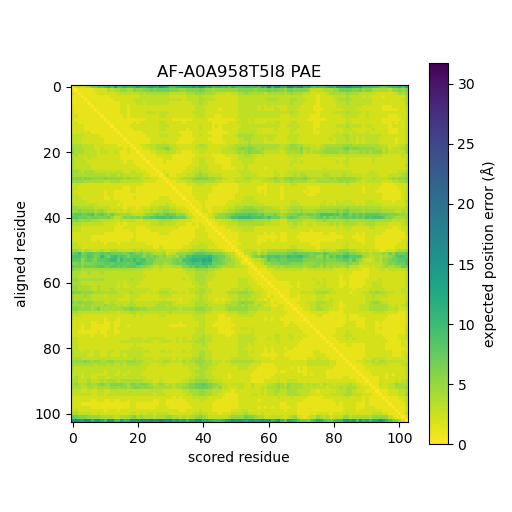55 -4.678 -4.922 1.00 97.25 97 PHE A N 1
ATOM 769 C CA . PHE A 1 97 ? 3.260 -3.884 -3.730 1.00 97.25 97 PHE A CA 1
ATOM 770 C C . PHE A 1 97 ? 2.055 -3.890 -2.778 1.00 97.25 97 PHE A C 1
ATOM 772 O O . PHE A 1 97 ? 0.907 -4.009 -3.221 1.00 97.25 97 PHE A O 1
ATOM 779 N N . LEU A 1 98 ? 2.319 -3.786 -1.475 1.00 98.25 98 LEU A N 1
ATOM 780 C CA . LEU A 1 98 ? 1.341 -3.912 -0.391 1.00 98.25 98 LEU A CA 1
ATOM 781 C C . LEU A 1 98 ? 1.495 -2.742 0.583 1.00 98.25 98 LEU A C 1
ATOM 783 O O . LEU A 1 98 ? 2.234 -2.840 1.560 1.00 98.25 98 LEU A O 1
ATOM 787 N N . LEU A 1 99 ? 0.813 -1.632 0.306 1.00 98.31 99 LEU A N 1
ATOM 788 C CA . LEU A 1 99 ? 0.939 -0.416 1.101 1.00 98.31 99 LEU A CA 1
ATOM 789 C C . LEU A 1 99 ? 0.032 -0.437 2.329 1.00 98.31 99 LEU A C 1
ATOM 791 O O . LEU A 1 99 ? -1.192 -0.570 2.220 1.00 98.31 99 LEU A O 1
ATOM 795 N N . GLU A 1 100 ? 0.650 -0.202 3.478 1.00 98.00 100 GLU A N 1
ATOM 796 C CA . GLU A 1 100 ? 0.024 0.101 4.762 1.00 98.00 100 GLU A CA 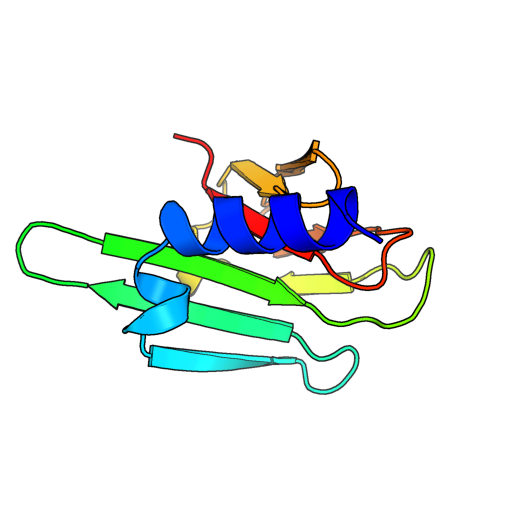1
ATOM 797 C C . GLU A 1 100 ? 0.534 1.453 5.283 1.00 98.00 100 GLU A C 1
ATOM 799 O O . GLU A 1 100 ? 1.601 1.920 4.888 1.00 98.00 100 GLU A O 1
ATOM 804 N N . ARG A 1 101 ? -0.216 2.105 6.174 1.00 96.81 101 ARG A N 1
ATOM 805 C CA . ARG A 1 101 ? 0.242 3.338 6.826 1.00 96.81 101 ARG A CA 1
ATOM 806 C C . ARG A 1 101 ? 1.211 3.015 7.968 1.00 96.81 101 ARG A C 1
ATOM 808 O O . ARG A 1 101 ? 0.943 2.111 8.758 1.00 96.81 101 ARG A O 1
ATOM 815 N N . ILE A 1 102 ? 2.287 3.789 8.082 1.00 93.88 102 ILE A N 1
ATOM 816 C CA . ILE A 1 102 ? 3.177 3.795 9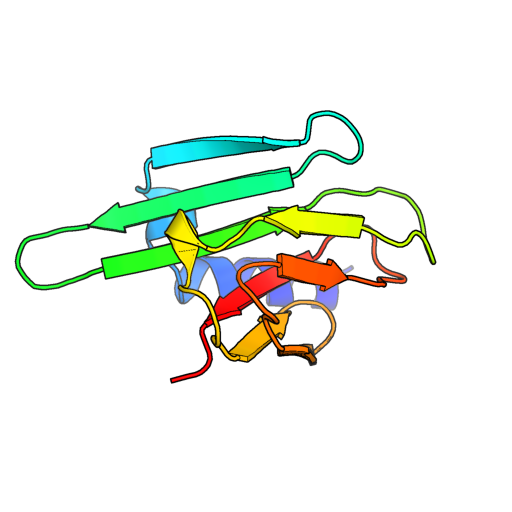.248 1.00 93.88 102 ILE A CA 1
ATOM 817 C C . ILE A 1 102 ? 2.519 4.655 10.334 1.00 93.88 102 ILE A C 1
ATOM 819 O O . ILE A 1 102 ? 2.126 5.796 10.070 1.00 93.88 102 ILE A O 1
ATOM 823 N N . ASN A 1 103 ? 2.352 4.080 11.526 1.00 71.94 103 ASN A N 1
ATOM 824 C CA . ASN A 1 103 ? 1.820 4.773 12.703 1.00 71.94 103 ASN A CA 1
ATOM 825 C C . ASN A 1 103 ? 2.904 5.572 13.422 1.00 71.94 103 ASN A C 1
ATOM 827 O O . ASN A 1 103 ? 4.022 5.027 13.561 1.00 71.94 103 ASN A O 1
#

Radius of gyration: 12.98 Å; Cα contacts (8 Å, |Δi|>4): 220; chains: 1; bounding box: 28×37×33 Å

Mean predicted aligned error: 2.78 Å